Protein AF-A0A9X9R0F6-F1 (afdb_monomer)

Solvent-accessible surface area (backbone atoms only — not comparable to full-atom values): 6221 Å² total; per-residue (Å²): 138,50,67,44,55,55,49,57,60,47,29,67,77,70,75,43,53,72,58,54,48,19,53,72,49,73,44,56,47,70,59,46,51,32,34,42,72,64,79,37,84,75,51,67,70,53,51,53,33,41,58,72,71,42,98,53,55,75,69,57,40,33,47,53,54,40,50,43,28,72,75,67,77,47,80,68,68,90,50,64,82,41,70,71,48,44,50,29,51,49,54,47,52,51,51,55,51,53,53,49,53,53,50,56,62,74,77,107

Structure (mmCIF, N/CA/C/O backbone):
data_AF-A0A9X9R0F6-F1
#
_entry.id   AF-A0A9X9R0F6-F1
#
loop_
_atom_site.group_PDB
_atom_site.id
_atom_site.type_symbol
_atom_site.label_atom_id
_atom_site.label_alt_id
_atom_site.label_comp_id
_atom_site.label_asym_id
_atom_site.label_entity_id
_atom_site.label_seq_id
_atom_site.pdbx_PDB_ins_code
_atom_site.Cartn_x
_atom_site.Cartn_y
_atom_site.Cartn_z
_atom_site.occupancy
_atom_site.B_iso_or_equiv
_atom_site.auth_seq_id
_atom_site.auth_comp_id
_atom_site.auth_asym_id
_atom_site.auth_atom_id
_atom_site.pdbx_PDB_model_num
ATOM 1 N N . MET A 1 1 ? 5.761 -8.363 9.852 1.00 80.62 1 MET A N 1
ATOM 2 C CA . MET A 1 1 ? 5.957 -8.237 8.396 1.00 80.62 1 MET A CA 1
ATOM 3 C C . MET A 1 1 ? 6.036 -6.762 8.033 1.00 80.62 1 MET A C 1
ATOM 5 O O . MET A 1 1 ? 5.261 -5.986 8.577 1.00 80.62 1 MET A O 1
ATOM 9 N N . THR A 1 2 ? 6.974 -6.371 7.175 1.00 89.44 2 THR A N 1
ATOM 10 C CA . THR A 1 2 ? 7.140 -5.017 6.617 1.00 89.44 2 THR A CA 1
ATOM 11 C C . THR A 1 2 ? 6.617 -4.951 5.181 1.00 89.44 2 THR A C 1
ATOM 13 O O . THR A 1 2 ? 6.471 -5.982 4.524 1.00 89.44 2 THR A O 1
ATOM 16 N N . LEU A 1 3 ? 6.395 -3.742 4.648 1.00 91.06 3 LEU A N 1
ATOM 17 C CA . LEU A 1 3 ? 5.979 -3.579 3.248 1.00 91.06 3 LEU A CA 1
ATOM 18 C C . LEU A 1 3 ? 7.032 -4.151 2.284 1.00 91.06 3 LEU A C 1
ATOM 20 O O . LEU A 1 3 ? 6.692 -4.791 1.295 1.00 91.06 3 LEU A O 1
ATOM 24 N N . LYS A 1 4 ? 8.323 -3.992 2.604 1.00 93.06 4 LYS A N 1
ATOM 25 C CA . LYS A 1 4 ? 9.426 -4.582 1.833 1.00 93.06 4 LYS A CA 1
ATOM 26 C C . LYS A 1 4 ? 9.377 -6.109 1.800 1.00 93.06 4 LYS A C 1
ATOM 28 O O . LYS A 1 4 ? 9.693 -6.696 0.772 1.00 93.06 4 LYS A O 1
ATOM 33 N N . GLU A 1 5 ? 9.019 -6.748 2.910 1.00 91.44 5 GLU A N 1
ATOM 34 C CA . GLU A 1 5 ? 8.884 -8.207 2.983 1.00 91.44 5 GLU A CA 1
ATOM 35 C C . GLU A 1 5 ? 7.697 -8.696 2.155 1.00 91.44 5 GLU A C 1
ATOM 37 O O . GLU A 1 5 ? 7.883 -9.591 1.334 1.00 91.44 5 GLU A O 1
ATOM 42 N N . LEU A 1 6 ? 6.528 -8.054 2.285 1.00 90.00 6 LEU A N 1
ATOM 43 C CA . LEU A 1 6 ? 5.357 -8.366 1.458 1.00 90.00 6 LEU A CA 1
ATOM 44 C C . LEU A 1 6 ? 5.687 -8.240 -0.036 1.00 90.00 6 LEU A C 1
ATOM 46 O O . LEU A 1 6 ? 5.416 -9.145 -0.821 1.00 90.00 6 LEU A O 1
ATOM 50 N N . MET A 1 7 ? 6.352 -7.149 -0.422 1.00 91.81 7 MET A N 1
ATOM 51 C CA . MET A 1 7 ? 6.747 -6.935 -1.811 1.00 91.81 7 MET A CA 1
ATOM 52 C C . MET A 1 7 ? 7.729 -7.981 -2.329 1.00 91.81 7 MET A C 1
ATOM 54 O O . MET A 1 7 ? 7.604 -8.405 -3.473 1.00 91.81 7 MET A O 1
ATOM 58 N N . LYS A 1 8 ? 8.693 -8.421 -1.514 1.00 91.06 8 LYS A N 1
ATOM 59 C CA . LYS A 1 8 ? 9.633 -9.482 -1.907 1.00 91.06 8 LYS A CA 1
ATOM 60 C C . LYS A 1 8 ? 8.937 -10.816 -2.153 1.00 91.06 8 LYS A C 1
ATOM 62 O O . LYS A 1 8 ? 9.331 -11.528 -3.071 1.00 91.06 8 LYS A O 1
ATOM 67 N N . LEU A 1 9 ? 7.927 -11.152 -1.348 1.00 88.12 9 LEU A N 1
ATOM 68 C CA . LEU A 1 9 ? 7.127 -12.360 -1.559 1.00 88.12 9 LEU A CA 1
ATOM 69 C C . LEU A 1 9 ? 6.411 -12.281 -2.913 1.00 88.12 9 LEU A C 1
ATOM 71 O O . LEU A 1 9 ? 6.568 -13.173 -3.741 1.00 88.12 9 LEU A O 1
ATOM 75 N N . LYS A 1 10 ? 5.745 -11.154 -3.185 1.00 87.00 10 LYS A N 1
ATOM 76 C CA . LYS A 1 10 ? 4.985 -10.944 -4.423 1.00 87.00 10 LYS A CA 1
ATOM 77 C C . LYS A 1 10 ? 5.830 -10.796 -5.687 1.00 87.00 10 LYS A C 1
ATOM 79 O O . LYS A 1 10 ? 5.403 -11.218 -6.754 1.00 87.00 10 LYS A O 1
ATOM 84 N N . GLN A 1 11 ? 7.045 -10.255 -5.588 1.00 89.00 11 GLN A N 1
ATOM 85 C CA . GLN A 1 11 ? 7.981 -10.171 -6.720 1.00 89.00 11 GLN A CA 1
ATOM 86 C C . GLN A 1 11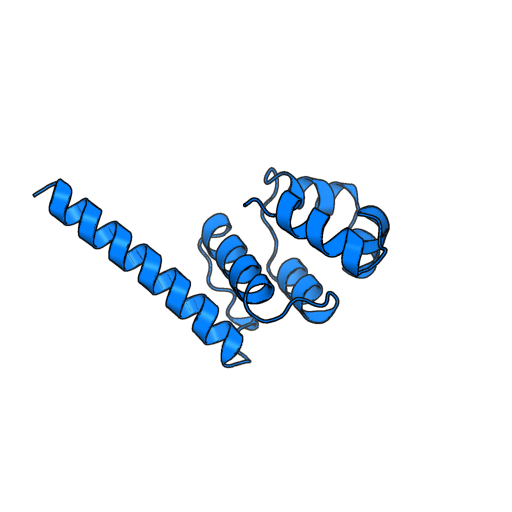 ? 8.240 -11.533 -7.365 1.00 89.00 11 GLN A C 1
ATOM 88 O O . GLN A 1 11 ? 8.360 -11.621 -8.586 1.00 89.00 11 GLN A O 1
ATOM 93 N N . LYS A 1 12 ? 8.299 -12.594 -6.550 1.00 83.69 12 LYS A N 1
ATOM 94 C CA . LYS A 1 12 ? 8.475 -13.960 -7.039 1.00 83.69 12 LYS A CA 1
ATOM 95 C C . LYS A 1 12 ? 7.261 -14.436 -7.836 1.00 83.69 12 LYS A C 1
ATOM 97 O O . LYS A 1 12 ? 7.444 -15.043 -8.885 1.00 83.69 12 LYS A O 1
ATOM 102 N N . ASP A 1 13 ? 6.059 -14.128 -7.359 1.00 86.00 13 ASP A N 1
ATOM 103 C CA . ASP A 1 13 ? 4.804 -14.541 -7.992 1.00 86.00 13 ASP A CA 1
ATOM 104 C C . ASP A 1 13 ? 4.552 -13.779 -9.300 1.00 86.00 13 ASP A C 1
ATOM 106 O O . ASP A 1 13 ? 4.103 -14.356 -10.286 1.00 86.00 13 ASP A O 1
ATOM 110 N N . TRP A 1 14 ? 4.894 -12.488 -9.336 1.00 88.00 14 TRP A N 1
ATOM 111 C CA . TRP A 1 14 ? 4.707 -11.639 -10.516 1.00 88.00 14 TRP A CA 1
ATOM 112 C C . TRP A 1 14 ? 5.844 -11.733 -11.535 1.00 88.00 14 TRP A C 1
ATOM 114 O O . TRP A 1 14 ? 5.705 -11.223 -12.643 1.00 88.00 14 TRP A O 1
ATOM 124 N N . GLY A 1 15 ? 6.979 -12.339 -11.171 1.00 91.62 15 GLY A N 1
ATOM 125 C CA . GLY A 1 15 ? 8.161 -12.400 -12.034 1.00 91.62 15 GLY 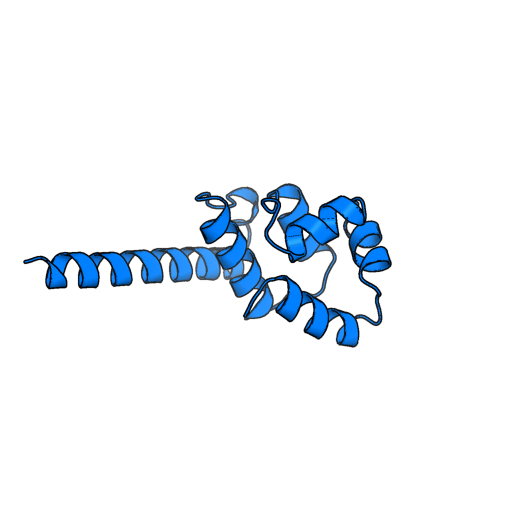A CA 1
ATOM 126 C C . GLY A 1 15 ? 8.735 -11.021 -12.378 1.00 91.62 15 GLY A C 1
ATOM 127 O O . GLY A 1 15 ? 9.351 -10.866 -13.427 1.00 91.62 15 GLY A O 1
ATOM 128 N N . MET A 1 16 ? 8.518 -10.021 -11.517 1.00 92.88 16 MET A N 1
ATOM 129 C CA . MET A 1 16 ? 8.941 -8.636 -11.736 1.00 92.88 16 MET A CA 1
ATOM 130 C C . MET A 1 16 ? 10.004 -8.214 -10.726 1.00 92.88 16 MET A C 1
ATOM 132 O O . MET A 1 16 ? 9.914 -8.484 -9.527 1.00 92.88 16 MET A O 1
ATOM 136 N N . THR A 1 17 ? 10.986 -7.458 -11.195 1.00 93.50 17 THR A N 1
ATOM 137 C CA . THR A 1 17 ? 11.932 -6.731 -10.352 1.00 93.50 17 THR A CA 1
ATOM 138 C C . THR A 1 17 ? 11.265 -5.532 -9.674 1.00 93.50 17 THR A C 1
ATOM 140 O O . THR A 1 17 ? 10.214 -5.034 -10.078 1.00 93.50 17 THR A O 1
ATOM 143 N N . GLN A 1 18 ? 11.914 -4.985 -8.643 1.00 93.19 18 GLN A N 1
ATOM 144 C CA . GLN A 1 18 ? 11.437 -3.771 -7.976 1.00 93.19 18 GLN A CA 1
ATOM 145 C C . GLN A 1 18 ? 11.341 -2.560 -8.924 1.00 93.19 18 GLN A C 1
ATOM 147 O O . GLN A 1 18 ? 10.455 -1.723 -8.756 1.00 93.19 18 GLN A O 1
ATOM 152 N N . ALA A 1 19 ? 12.247 -2.455 -9.902 1.00 94.75 19 ALA A N 1
ATOM 153 C CA . ALA A 1 19 ? 12.238 -1.379 -10.891 1.00 94.75 19 ALA A CA 1
ATOM 154 C C . ALA A 1 19 ? 11.059 -1.511 -11.862 1.00 94.75 19 ALA A C 1
ATOM 156 O O . ALA A 1 19 ? 10.384 -0.520 -12.139 1.00 94.75 19 ALA A O 1
ATOM 157 N N . GLU A 1 20 ? 10.771 -2.733 -12.309 1.00 95.69 20 GLU A N 1
ATOM 158 C CA . GLU A 1 20 ? 9.609 -3.021 -13.152 1.00 95.69 20 GLU A CA 1
ATOM 159 C C . GLU A 1 20 ? 8.308 -2.743 -12.409 1.00 95.69 20 GLU A C 1
ATOM 161 O O . GLU A 1 20 ? 7.444 -2.072 -12.959 1.00 95.69 20 GLU A O 1
ATOM 166 N N . ILE A 1 21 ? 8.196 -3.135 -11.135 1.00 94.50 21 ILE A N 1
ATOM 167 C CA . ILE A 1 21 ? 7.018 -2.812 -10.316 1.00 94.50 21 ILE A CA 1
ATOM 168 C C . ILE A 1 21 ? 6.836 -1.299 -10.193 1.00 94.50 21 ILE A C 1
ATOM 170 O O . ILE A 1 21 ? 5.732 -0.808 -10.409 1.00 94.50 21 ILE A O 1
ATOM 174 N N . ALA A 1 22 ? 7.899 -0.551 -9.872 1.00 96.06 22 ALA A N 1
ATOM 175 C CA . ALA A 1 22 ? 7.829 0.906 -9.752 1.00 96.06 22 ALA A CA 1
ATOM 176 C C . ALA A 1 22 ? 7.321 1.549 -11.053 1.00 96.06 22 ALA A C 1
ATOM 178 O O . ALA A 1 22 ? 6.387 2.352 -11.027 1.00 96.06 22 ALA A O 1
ATOM 179 N N . SER A 1 23 ? 7.879 1.133 -12.193 1.00 96.06 23 SER A N 1
ATOM 180 C CA . SER A 1 23 ? 7.432 1.574 -13.516 1.00 96.06 23 SER A CA 1
ATOM 181 C C . SER A 1 23 ? 5.974 1.188 -13.781 1.00 96.06 23 SER A C 1
ATOM 183 O O . SER A 1 23 ? 5.173 2.022 -14.208 1.00 96.06 23 SER A O 1
ATOM 185 N N . TYR A 1 24 ? 5.599 -0.046 -13.447 1.00 94.19 24 TYR A N 1
ATOM 186 C CA . TYR A 1 24 ? 4.266 -0.587 -13.666 1.00 94.19 24 TYR A CA 1
ATOM 187 C C . TYR A 1 24 ? 3.196 0.121 -12.831 1.00 94.19 24 TYR A C 1
ATOM 189 O O . TYR A 1 24 ? 2.083 0.309 -13.315 1.00 94.19 24 TYR A O 1
ATOM 197 N N . ILE A 1 25 ? 3.524 0.610 -11.632 1.00 94.88 25 ILE A N 1
ATOM 198 C CA . ILE A 1 25 ? 2.632 1.456 -10.820 1.00 94.88 25 ILE A CA 1
ATOM 199 C C . ILE A 1 25 ? 2.823 2.963 -11.073 1.00 94.88 25 ILE A C 1
ATOM 201 O O . ILE A 1 25 ? 2.227 3.782 -10.379 1.00 94.88 25 ILE A O 1
ATOM 205 N N . GLY A 1 26 ? 3.623 3.344 -12.073 1.00 95.75 26 GLY A N 1
ATOM 206 C CA . GLY A 1 26 ? 3.762 4.727 -12.531 1.00 95.75 26 GLY A CA 1
ATOM 207 C C . GLY A 1 26 ? 4.558 5.644 -11.600 1.00 95.75 26 GLY A C 1
ATOM 208 O O . GLY A 1 26 ? 4.317 6.849 -11.593 1.00 95.75 26 GLY A O 1
ATOM 209 N N . VAL A 1 27 ? 5.494 5.107 -10.814 1.00 96.38 27 VAL A N 1
ATOM 210 C CA . VAL A 1 27 ? 6.340 5.895 -9.903 1.00 96.38 27 VAL A CA 1
ATOM 211 C C . VAL A 1 27 ? 7.831 5.670 -10.167 1.00 96.38 27 VAL A C 1
ATOM 213 O O . VAL A 1 27 ? 8.252 4.660 -10.727 1.00 96.38 27 VAL A O 1
ATOM 216 N N . GLY A 1 28 ? 8.669 6.613 -9.733 1.00 97.50 28 GLY A N 1
ATOM 217 C CA . GLY A 1 28 ? 10.122 6.466 -9.834 1.00 97.50 28 GLY A CA 1
ATOM 218 C C . GLY A 1 28 ? 10.669 5.373 -8.908 1.00 97.50 28 GLY A C 1
ATOM 219 O O . GLY A 1 28 ? 10.218 5.232 -7.771 1.00 97.50 28 GLY A O 1
ATOM 220 N N . TYR A 1 29 ? 11.701 4.648 -9.353 1.00 96.56 29 TYR A N 1
ATOM 221 C CA . TYR A 1 29 ? 12.337 3.579 -8.568 1.00 96.56 29 TYR A CA 1
ATOM 222 C C . TYR A 1 29 ? 12.828 4.048 -7.191 1.00 96.56 29 TYR A C 1
ATOM 224 O O . TYR A 1 29 ? 12.554 3.393 -6.187 1.00 96.56 29 TYR A O 1
ATOM 232 N N . ALA A 1 30 ? 13.523 5.190 -7.124 1.00 97.06 30 ALA A N 1
ATOM 233 C CA . ALA A 1 30 ? 14.043 5.724 -5.863 1.00 97.06 30 ALA A CA 1
ATOM 234 C C . ALA A 1 30 ? 12.913 6.048 -4.873 1.00 97.06 30 ALA A C 1
ATOM 236 O O . ALA A 1 30 ? 13.000 5.707 -3.694 1.00 97.06 30 ALA A O 1
ATOM 237 N N . PHE A 1 31 ? 11.825 6.635 -5.375 1.00 96.88 31 PHE A N 1
ATOM 238 C CA . PHE A 1 31 ? 10.633 6.933 -4.587 1.00 96.88 31 PHE A CA 1
ATOM 239 C C . PHE A 1 31 ? 9.963 5.654 -4.073 1.00 96.88 31 PHE A C 1
ATOM 241 O O . PHE A 1 31 ? 9.708 5.527 -2.876 1.00 96.88 31 PHE A O 1
ATOM 248 N N . PHE A 1 32 ? 9.759 4.665 -4.948 1.00 96.50 32 PHE A N 1
ATOM 249 C CA . PHE A 1 32 ? 9.208 3.372 -4.548 1.00 96.50 32 PHE A CA 1
ATOM 250 C C . PHE A 1 32 ? 10.091 2.683 -3.506 1.00 96.50 32 PHE A C 1
ATOM 252 O O . PHE A 1 32 ? 9.601 2.213 -2.485 1.00 96.50 32 PHE A O 1
ATOM 259 N N . SER A 1 33 ? 11.410 2.689 -3.704 1.00 96.19 33 SER A N 1
ATOM 260 C CA . SER A 1 33 ? 12.353 2.111 -2.748 1.00 96.19 33 SER A CA 1
ATOM 261 C C . SER A 1 33 ? 12.293 2.790 -1.378 1.00 96.19 33 SER A C 1
ATOM 263 O O . SER A 1 33 ? 12.405 2.104 -0.363 1.00 96.19 33 SER A O 1
ATOM 265 N N . ALA A 1 34 ? 12.111 4.112 -1.328 1.00 96.44 34 ALA A N 1
ATOM 266 C CA . ALA A 1 34 ? 11.958 4.850 -0.076 1.00 96.44 34 ALA A CA 1
ATOM 267 C C . ALA A 1 34 ? 10.662 4.470 0.662 1.00 96.44 34 ALA A C 1
ATOM 269 O O . ALA A 1 34 ? 10.678 4.285 1.881 1.00 96.44 34 ALA A O 1
ATOM 270 N N . ILE A 1 35 ? 9.563 4.260 -0.075 1.00 95.69 35 ILE A N 1
ATOM 271 C CA . ILE A 1 35 ? 8.314 3.718 0.481 1.00 95.69 35 ILE A CA 1
ATOM 272 C C . ILE A 1 35 ? 8.551 2.325 1.075 1.00 95.69 35 ILE A C 1
ATOM 274 O O . ILE A 1 35 ? 8.201 2.085 2.229 1.00 95.69 35 ILE A O 1
ATOM 278 N N . LEU A 1 36 ? 9.189 1.410 0.333 1.00 94.38 36 LEU A N 1
ATOM 279 C CA . LEU A 1 36 ? 9.430 0.044 0.819 1.00 94.38 36 LEU A CA 1
ATOM 280 C C . LEU A 1 36 ? 10.303 0.018 2.077 1.00 94.38 36 LEU A C 1
ATOM 282 O O . LEU A 1 36 ? 10.058 -0.775 2.983 1.00 94.38 36 LEU A O 1
ATOM 286 N N . CYS A 1 37 ? 11.306 0.891 2.151 1.00 93.31 37 CYS A N 1
ATOM 287 C CA . CYS A 1 37 ? 12.155 1.038 3.332 1.00 93.31 37 CYS A CA 1
ATOM 288 C C . CYS A 1 37 ? 11.474 1.791 4.491 1.00 93.31 37 CYS A C 1
ATOM 290 O O . CYS A 1 37 ? 12.079 1.919 5.551 1.00 93.31 37 CYS A O 1
ATOM 292 N N . GLY A 1 38 ? 10.249 2.295 4.310 1.00 90.81 38 GLY A N 1
ATOM 293 C CA . GLY A 1 38 ? 9.508 3.040 5.328 1.00 90.81 38 GLY A CA 1
ATOM 294 C C . GLY A 1 38 ? 10.037 4.451 5.599 1.00 90.81 38 GLY A C 1
ATOM 295 O O . GLY A 1 38 ? 9.563 5.101 6.527 1.00 90.81 38 GLY A O 1
ATOM 296 N N . THR A 1 39 ? 10.989 4.950 4.802 1.00 93.81 39 THR A N 1
ATOM 297 C CA . THR A 1 39 ? 11.556 6.303 4.952 1.00 93.81 39 THR A CA 1
ATOM 298 C C . THR A 1 39 ? 10.672 7.379 4.329 1.00 93.81 39 THR A C 1
ATOM 300 O O . THR A 1 39 ? 10.860 8.566 4.576 1.00 93.81 39 THR A O 1
ATOM 303 N N . THR A 1 40 ? 9.699 6.985 3.509 1.00 95.00 40 THR A N 1
ATOM 304 C CA . THR A 1 40 ? 8.699 7.866 2.900 1.00 95.00 40 THR A CA 1
ATOM 305 C C . THR A 1 40 ? 7.306 7.285 3.108 1.00 95.00 40 THR A C 1
ATOM 307 O O . THR A 1 40 ? 7.118 6.067 3.081 1.00 95.00 40 THR A O 1
ATOM 310 N N . LYS A 1 41 ? 6.320 8.161 3.337 1.00 94.25 41 LYS A N 1
ATOM 311 C CA . LYS A 1 41 ? 4.918 7.753 3.473 1.00 94.25 41 LYS A CA 1
ATOM 312 C C . LYS A 1 41 ? 4.346 7.297 2.136 1.00 94.25 41 LYS A C 1
ATOM 314 O O . LYS A 1 41 ? 4.588 7.957 1.131 1.00 94.25 41 LYS A O 1
ATOM 319 N N . LEU A 1 42 ? 3.569 6.214 2.137 1.00 94.75 42 LEU A N 1
ATOM 320 C CA . LEU A 1 42 ? 2.835 5.746 0.961 1.00 94.75 42 LEU A CA 1
ATOM 321 C C . LEU A 1 42 ? 1.706 6.740 0.623 1.00 94.75 42 LEU A C 1
ATOM 323 O O . LEU A 1 42 ? 0.807 6.920 1.447 1.00 94.75 42 LEU A O 1
ATOM 327 N N . PRO A 1 43 ? 1.712 7.393 -0.554 1.00 94.31 43 PRO A N 1
ATOM 328 C CA . P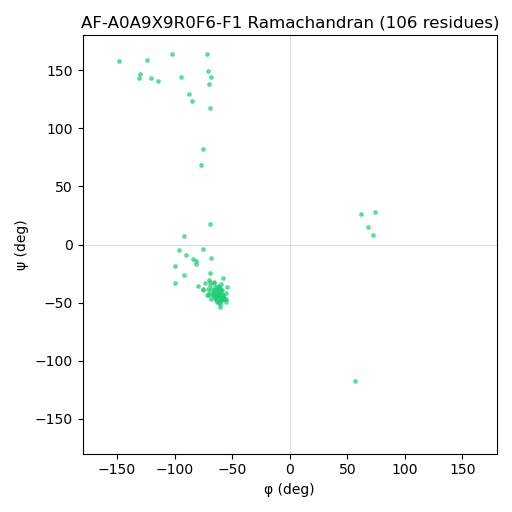RO A 1 43 ? 0.594 8.232 -0.976 1.00 94.31 43 PRO A CA 1
ATOM 329 C C . PRO A 1 43 ? -0.633 7.396 -1.341 1.00 94.31 43 PRO A C 1
ATOM 331 O O . PRO A 1 43 ? -0.503 6.295 -1.876 1.00 94.31 43 PRO A O 1
ATOM 334 N N . GLU A 1 44 ? -1.827 7.955 -1.139 1.00 93.12 44 GLU A N 1
ATOM 335 C CA . GLU A 1 44 ? -3.091 7.272 -1.450 1.00 93.12 44 GLU A CA 1
ATOM 336 C C . GLU A 1 44 ? -3.210 6.921 -2.942 1.00 93.12 44 GLU A C 1
ATOM 338 O O . GLU A 1 44 ? -3.605 5.813 -3.286 1.00 93.12 44 GLU A O 1
ATOM 343 N N . GLU A 1 45 ? -2.780 7.803 -3.847 1.00 93.12 45 GLU A N 1
ATOM 344 C CA . GLU A 1 45 ? -2.791 7.514 -5.291 1.00 93.12 45 GLU A CA 1
ATOM 345 C C . GLU A 1 45 ? -1.833 6.378 -5.679 1.00 93.12 45 GLU A C 1
ATOM 347 O O . GLU A 1 45 ? -2.130 5.569 -6.564 1.00 93.12 45 GLU A O 1
ATOM 352 N N . THR A 1 46 ? -0.705 6.250 -4.975 1.00 94.88 46 THR A N 1
ATOM 353 C CA . THR A 1 46 ? 0.200 5.111 -5.157 1.00 94.88 46 THR A CA 1
ATOM 354 C C . THR A 1 46 ? -0.429 3.832 -4.613 1.00 94.88 46 THR A C 1
ATOM 356 O O . THR A 1 46 ? -0.400 2.824 -5.311 1.00 94.88 46 THR A O 1
ATOM 359 N N . LEU A 1 47 ? -1.066 3.872 -3.435 1.00 94.06 47 LEU A N 1
ATOM 360 C CA . LEU A 1 47 ? -1.831 2.744 -2.886 1.00 94.06 47 LEU A CA 1
ATOM 361 C C . LEU A 1 47 ? -2.905 2.265 -3.874 1.00 94.06 47 LEU A C 1
ATOM 363 O O . LEU A 1 47 ? -2.956 1.082 -4.194 1.00 94.06 47 LEU A O 1
ATOM 367 N N . LYS A 1 48 ? -3.717 3.181 -4.413 1.00 92.12 48 LYS A N 1
ATOM 368 C CA . LYS A 1 48 ? -4.754 2.865 -5.410 1.00 92.12 48 LYS A CA 1
ATOM 369 C C . LYS A 1 48 ? -4.165 2.210 -6.645 1.00 92.12 48 LYS A C 1
ATOM 371 O O . LYS A 1 48 ? -4.713 1.239 -7.155 1.00 92.12 48 LYS A O 1
ATOM 376 N N . THR A 1 49 ? -3.045 2.735 -7.132 1.00 93.88 49 THR A N 1
ATOM 377 C CA . THR A 1 49 ? -2.396 2.180 -8.319 1.00 93.88 49 THR A CA 1
ATOM 378 C C . THR A 1 49 ? -1.813 0.797 -8.040 1.00 93.88 49 THR A C 1
ATOM 380 O O . THR A 1 49 ? -1.932 -0.080 -8.891 1.00 93.88 49 THR A O 1
ATOM 383 N N . MET A 1 50 ? -1.250 0.578 -6.849 1.00 93.06 50 MET A N 1
ATOM 384 C CA . MET A 1 50 ? -0.795 -0.738 -6.404 1.00 93.06 50 MET A CA 1
ATOM 385 C C . MET A 1 50 ? -1.957 -1.731 -6.359 1.00 93.06 50 MET A C 1
ATOM 387 O O . MET A 1 50 ? -1.870 -2.748 -7.027 1.00 93.06 50 MET A O 1
ATOM 391 N N . LEU A 1 51 ? -3.057 -1.414 -5.671 1.00 91.00 51 LEU A N 1
ATOM 392 C CA . LEU A 1 51 ? -4.235 -2.291 -5.586 1.00 91.00 51 LEU A CA 1
ATOM 393 C C . LEU A 1 51 ? -4.876 -2.567 -6.953 1.00 91.00 51 LEU A C 1
ATOM 395 O O . LEU A 1 51 ? -5.342 -3.664 -7.215 1.00 91.00 51 LEU A O 1
ATOM 399 N N . LYS A 1 52 ? -4.887 -1.575 -7.849 1.00 90.00 52 LYS A N 1
ATOM 400 C CA . LYS A 1 52 ? -5.493 -1.714 -9.177 1.00 90.00 52 LYS A CA 1
ATOM 401 C C . LYS A 1 52 ? -4.646 -2.531 -10.151 1.00 90.00 52 LYS A C 1
ATOM 403 O O . LYS A 1 52 ? -5.198 -3.184 -11.032 1.00 90.00 52 LYS A O 1
ATOM 408 N N . ARG A 1 53 ? -3.322 -2.363 -10.114 1.00 91.69 53 ARG A N 1
ATOM 409 C CA . ARG A 1 53 ? -2.423 -2.926 -11.135 1.00 91.69 53 ARG A CA 1
ATOM 410 C C . ARG A 1 53 ? -1.749 -4.205 -10.677 1.00 91.69 53 ARG A C 1
ATOM 412 O O . ARG A 1 53 ? -1.463 -5.051 -11.516 1.00 91.69 53 ARG A O 1
ATOM 419 N N . LEU A 1 54 ? -1.461 -4.320 -9.387 1.00 90.12 54 LEU A N 1
ATOM 420 C CA . LEU A 1 54 ? -0.821 -5.489 -8.809 1.00 90.12 54 LEU A CA 1
ATOM 421 C C . LEU A 1 54 ? -1.895 -6.425 -8.268 1.00 90.12 54 LEU A C 1
ATOM 423 O O . LEU A 1 54 ? -2.909 -5.971 -7.748 1.00 90.12 54 LEU A O 1
ATOM 427 N N . ASP A 1 55 ? -1.649 -7.724 -8.385 1.00 87.25 55 ASP A N 1
ATOM 428 C CA . ASP A 1 55 ? -2.578 -8.766 -7.949 1.00 87.25 55 ASP A CA 1
ATOM 429 C C . ASP A 1 55 ? -2.528 -8.934 -6.419 1.00 87.25 55 ASP A C 1
ATOM 431 O O . ASP A 1 55 ? -1.977 -9.894 -5.868 1.00 87.25 55 ASP A O 1
ATOM 435 N N . PHE A 1 56 ? -3.016 -7.909 -5.722 1.00 86.44 56 PHE A N 1
ATOM 436 C CA . PHE A 1 56 ? -3.339 -7.965 -4.306 1.00 86.44 56 PHE A CA 1
ATOM 437 C C . PHE A 1 56 ? -4.768 -8.471 -4.157 1.00 86.44 56 PHE A C 1
ATOM 439 O O . PHE A 1 56 ? -5.682 -7.944 -4.779 1.00 86.44 56 PHE A O 1
ATOM 446 N N . SER A 1 57 ? -4.954 -9.481 -3.315 1.00 82.56 57 SER A N 1
ATOM 447 C CA . SER A 1 57 ? -6.272 -10.021 -3.000 1.00 82.56 57 SER A CA 1
ATOM 448 C C . SER A 1 57 ? -6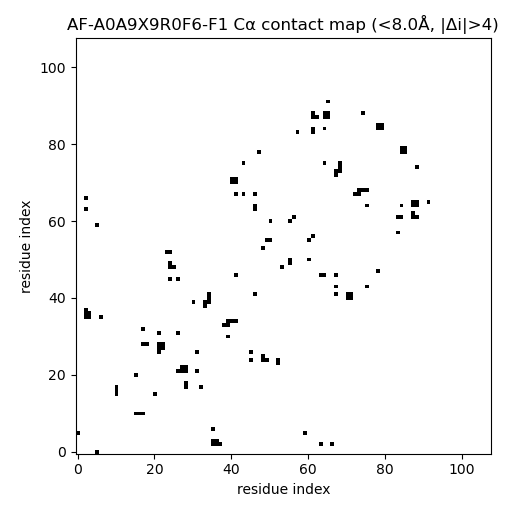.305 -10.549 -1.569 1.00 82.56 57 SER A C 1
ATOM 450 O O . SER A 1 57 ? -5.267 -10.842 -0.959 1.00 82.56 57 SER A O 1
ATOM 452 N N . GLY A 1 58 ? -7.511 -10.642 -1.005 1.00 84.69 58 GLY A N 1
ATOM 453 C CA . GLY A 1 58 ? -7.747 -11.246 0.302 1.00 84.69 58 GLY A CA 1
ATOM 454 C C . GLY A 1 58 ? -6.928 -10.594 1.421 1.00 84.69 58 GLY A C 1
ATOM 455 O O . GLY A 1 58 ? -7.119 -9.426 1.755 1.00 84.69 58 GLY A O 1
ATOM 456 N N . CYS A 1 59 ? -6.037 -11.363 2.052 1.00 83.12 59 CYS A N 1
ATOM 457 C CA . CYS A 1 59 ? -5.243 -10.889 3.189 1.00 83.12 59 CYS A CA 1
ATOM 458 C C . CYS A 1 59 ? -4.199 -9.832 2.804 1.00 83.12 59 CYS A C 1
ATOM 460 O O . CYS A 1 59 ? -3.912 -8.952 3.616 1.00 83.12 59 CYS A O 1
ATOM 462 N N . ASP A 1 60 ? -3.635 -9.893 1.595 1.00 85.75 60 ASP A N 1
ATOM 463 C CA . ASP A 1 60 ? -2.549 -8.987 1.204 1.00 85.75 60 ASP A CA 1
ATOM 464 C C . ASP A 1 60 ? -3.068 -7.579 0.900 1.00 85.75 60 ASP A C 1
ATOM 466 O O . ASP A 1 60 ? -2.444 -6.588 1.284 1.00 85.75 60 ASP A O 1
ATOM 470 N N . GLU A 1 61 ? -4.244 -7.490 0.274 1.00 87.00 61 GLU A N 1
ATOM 471 C CA . GLU A 1 61 ? -4.967 -6.231 0.070 1.00 87.00 61 GLU A CA 1
ATOM 472 C C . GLU A 1 61 ? -5.319 -5.577 1.412 1.00 87.00 61 GLU A C 1
ATOM 474 O O . GLU A 1 61 ? -4.946 -4.425 1.661 1.00 87.00 61 GLU A O 1
ATOM 479 N N . ARG A 1 62 ? -5.931 -6.342 2.330 1.00 85.69 62 ARG A N 1
ATOM 480 C CA . ARG A 1 62 ? -6.254 -5.860 3.683 1.00 85.69 62 ARG A CA 1
ATOM 481 C C . ARG A 1 62 ? -5.017 -5.381 4.434 1.00 85.69 62 ARG A C 1
ATOM 483 O O . ARG A 1 62 ? -5.043 -4.326 5.070 1.00 85.69 62 ARG A O 1
ATOM 490 N N . TRP A 1 63 ? -3.918 -6.130 4.342 1.00 88.25 63 TRP A N 1
ATOM 491 C CA . TRP A 1 63 ? -2.658 -5.768 4.981 1.00 88.25 63 TRP A CA 1
ATOM 492 C C . TRP A 1 63 ? -2.101 -4.452 4.429 1.00 88.25 63 TRP A C 1
ATOM 494 O O . TRP A 1 63 ? -1.671 -3.593 5.202 1.00 88.25 63 TRP A O 1
ATOM 504 N N . LEU A 1 64 ? -2.134 -4.262 3.106 1.00 90.19 64 LEU A N 1
ATOM 505 C CA . LEU A 1 64 ? -1.619 -3.056 2.458 1.00 90.19 64 LEU A CA 1
ATOM 506 C C . LEU A 1 64 ? -2.434 -1.807 2.834 1.00 90.19 64 LEU A C 1
ATOM 508 O O . LEU A 1 64 ? -1.855 -0.758 3.131 1.00 90.1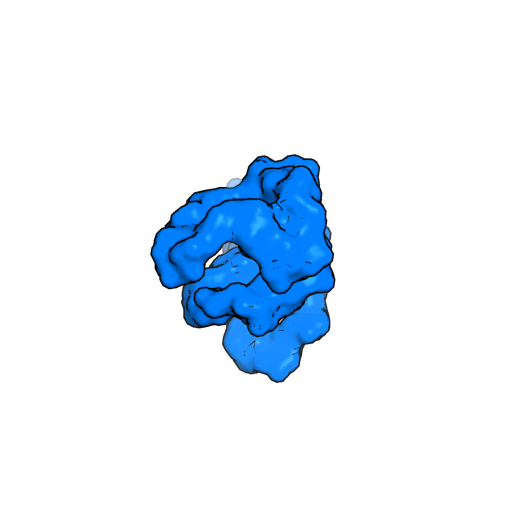9 64 LEU A O 1
ATOM 512 N N . ILE A 1 65 ? -3.762 -1.929 2.898 1.00 89.38 65 ILE A N 1
ATOM 513 C CA . ILE A 1 65 ? -4.658 -0.857 3.359 1.00 89.38 65 ILE A CA 1
ATOM 514 C C . ILE A 1 65 ? -4.393 -0.531 4.833 1.00 89.38 65 ILE A C 1
ATOM 516 O O . ILE A 1 65 ? -4.218 0.635 5.196 1.00 89.38 65 ILE A O 1
ATOM 520 N N . ALA A 1 66 ? -4.277 -1.551 5.686 1.00 87.00 66 ALA A N 1
ATOM 521 C CA . ALA A 1 66 ? -3.957 -1.376 7.099 1.00 87.00 66 ALA A CA 1
ATOM 522 C C . ALA A 1 66 ? -2.596 -0.689 7.313 1.00 87.00 66 ALA A C 1
ATOM 524 O O . ALA A 1 66 ? -2.468 0.179 8.182 1.00 87.00 66 ALA A O 1
ATOM 525 N N . TYR A 1 67 ? -1.587 -1.045 6.513 1.00 89.81 67 TYR A N 1
ATOM 526 C CA . TYR A 1 67 ? -0.277 -0.396 6.518 1.00 89.81 67 TYR A CA 1
ATOM 527 C C . TYR A 1 67 ? -0.387 1.099 6.188 1.00 89.81 67 TYR A C 1
ATOM 529 O O . TYR A 1 67 ? 0.161 1.930 6.918 1.00 89.81 67 TYR A O 1
ATOM 537 N N . PHE A 1 68 ? -1.138 1.453 5.139 1.00 91.81 68 PHE A N 1
ATOM 538 C CA . PHE A 1 68 ? -1.370 2.850 4.769 1.00 91.81 68 PHE A CA 1
ATOM 539 C C . PHE A 1 68 ? -2.021 3.643 5.907 1.00 91.81 68 PHE A C 1
ATOM 541 O O . PHE A 1 68 ? -1.542 4.728 6.243 1.00 91.81 68 PHE A O 1
ATOM 548 N N . ILE A 1 69 ? -3.077 3.105 6.527 1.00 88.81 69 ILE A N 1
ATOM 549 C CA . ILE A 1 69 ? -3.792 3.775 7.625 1.00 88.81 69 ILE A CA 1
ATOM 550 C C . ILE A 1 69 ? -2.843 4.029 8.798 1.00 88.81 69 ILE A C 1
ATOM 552 O O . ILE A 1 69 ? -2.751 5.158 9.277 1.00 88.81 69 ILE A O 1
ATOM 556 N N . ARG A 1 70 ? -2.069 3.016 9.210 1.00 86.06 70 ARG A N 1
ATOM 557 C CA . ARG A 1 70 ? -1.115 3.132 10.326 1.00 86.06 70 ARG A CA 1
ATOM 558 C C . ARG A 1 70 ? -0.045 4.194 10.081 1.00 86.06 70 ARG A C 1
ATOM 560 O O . ARG A 1 70 ? 0.306 4.936 10.990 1.00 86.06 70 ARG A O 1
ATOM 567 N N . GLN A 1 71 ? 0.481 4.283 8.861 1.00 88.00 71 GLN A N 1
ATOM 568 C CA . GLN A 1 71 ? 1.554 5.227 8.538 1.00 88.00 71 GLN A CA 1
ATOM 569 C C . GLN A 1 71 ? 1.045 6.663 8.311 1.00 88.00 71 GLN A C 1
ATOM 571 O O . GLN A 1 71 ? 1.731 7.650 8.614 1.00 88.00 71 GLN A O 1
ATOM 576 N N . SER A 1 72 ? -0.139 6.794 7.711 1.00 86.75 72 SER A N 1
ATOM 577 C CA . SER A 1 72 ? -0.702 8.083 7.306 1.00 86.75 72 SER A CA 1
ATOM 578 C C . SER A 1 72 ? -1.597 8.717 8.372 1.00 86.75 72 SER A C 1
ATOM 580 O O . SER A 1 72 ? -1.714 9.943 8.382 1.00 86.75 72 SER A O 1
ATOM 582 N N . GLY A 1 73 ? -2.204 7.913 9.251 1.00 84.38 73 GLY A N 1
ATOM 583 C CA . GLY A 1 73 ? -3.279 8.327 10.1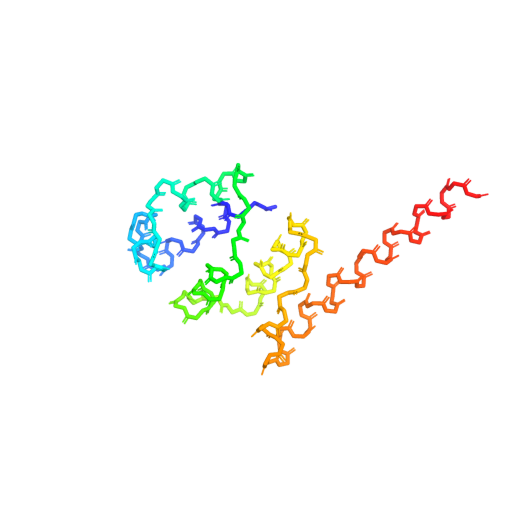54 1.00 84.38 73 GLY A CA 1
ATOM 584 C C . GLY A 1 73 ? -4.587 8.657 9.426 1.00 84.38 73 GLY A C 1
ATOM 585 O O . GLY A 1 73 ? -5.446 9.327 9.992 1.00 84.38 73 GLY A O 1
ATOM 586 N N . LYS A 1 74 ? -4.723 8.259 8.154 1.00 85.06 74 LYS A N 1
ATOM 587 C CA . LYS A 1 74 ? -5.851 8.610 7.285 1.00 85.06 74 LYS A CA 1
ATOM 588 C C . LYS A 1 74 ? -6.572 7.363 6.799 1.00 85.06 74 LYS A C 1
ATOM 590 O O . LYS A 1 74 ? -5.944 6.359 6.473 1.00 85.06 74 LYS A O 1
ATOM 595 N N . ILE A 1 75 ? -7.891 7.471 6.687 1.00 84.81 75 ILE A N 1
ATOM 596 C CA . ILE A 1 75 ? -8.723 6.472 6.018 1.00 84.81 75 ILE A CA 1
ATOM 597 C C . ILE A 1 75 ? -8.710 6.792 4.515 1.00 84.81 75 ILE A C 1
ATOM 599 O O . ILE A 1 75 ? -9.068 7.917 4.155 1.00 84.81 75 ILE A O 1
ATOM 603 N N . PRO A 1 76 ? -8.308 5.855 3.635 1.00 84.06 76 PRO A N 1
ATOM 604 C CA . PRO A 1 76 ? -8.314 6.077 2.192 1.00 84.06 76 PRO A CA 1
ATOM 605 C C . PRO A 1 76 ? -9.753 6.002 1.667 1.00 84.06 76 PRO A C 1
ATOM 607 O O . PRO A 1 76 ? -10.203 4.965 1.182 1.00 84.06 76 PRO A O 1
ATOM 610 N N . LEU A 1 77 ? -10.506 7.101 1.795 1.00 79.81 77 LEU A N 1
ATOM 611 C CA . LEU A 1 77 ? -11.937 7.150 1.464 1.00 79.81 77 LEU A CA 1
ATOM 612 C C . LEU A 1 77 ? -12.217 6.756 0.011 1.00 79.81 77 LEU A C 1
ATOM 614 O O . LEU A 1 77 ? -13.276 6.210 -0.287 1.00 79.81 77 LEU A O 1
ATOM 618 N N . SER A 1 78 ? -11.261 6.989 -0.891 1.00 80.81 78 SER A N 1
ATOM 619 C CA . SER A 1 78 ? -11.403 6.609 -2.296 1.00 80.81 78 SER A CA 1
ATOM 620 C C . SER A 1 78 ? -11.406 5.094 -2.541 1.00 80.81 78 SER A C 1
ATOM 622 O O . SER A 1 78 ? -11.754 4.668 -3.641 1.00 80.81 78 SER A O 1
ATOM 624 N N . LEU A 1 79 ? -11.056 4.290 -1.530 1.00 79.06 79 LEU A N 1
ATOM 625 C CA . LEU A 1 79 ? -11.102 2.827 -1.560 1.00 79.06 79 LEU A CA 1
ATOM 626 C C . LEU A 1 79 ? -12.381 2.244 -0.941 1.00 79.06 79 LEU A C 1
ATOM 628 O O . LEU A 1 79 ? -12.597 1.043 -1.055 1.00 79.06 79 LEU A O 1
ATOM 632 N N . LEU A 1 80 ? -13.272 3.062 -0.364 1.00 72.50 80 LEU A N 1
ATOM 633 C CA . LEU A 1 80 ? -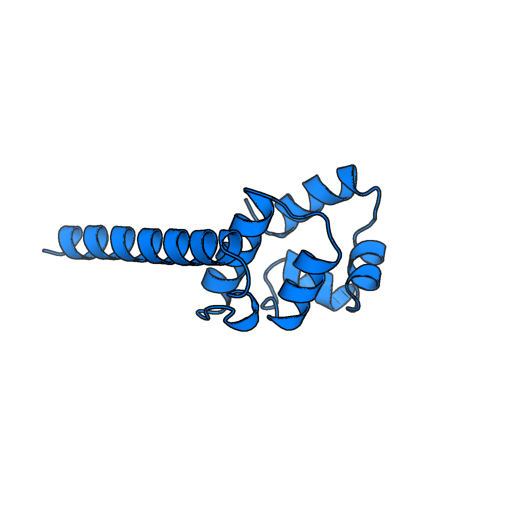14.561 2.627 0.217 1.00 72.50 80 LEU A CA 1
ATOM 634 C C . LEU A 1 80 ? -15.597 2.162 -0.827 1.00 72.50 80 LEU A C 1
ATOM 636 O O . LEU A 1 80 ? -16.795 2.125 -0.563 1.00 72.50 80 LEU A O 1
ATOM 640 N N . THR A 1 81 ? -15.154 1.847 -2.038 1.00 69.12 81 THR A N 1
ATOM 641 C CA . THR A 1 81 ? -16.001 1.482 -3.172 1.00 69.12 81 THR A CA 1
ATOM 642 C C . THR A 1 81 ? -16.274 -0.022 -3.264 1.00 69.12 81 THR A C 1
ATOM 644 O O . THR A 1 81 ? -17.135 -0.416 -4.048 1.00 69.12 81 THR A O 1
ATOM 647 N N . SER A 1 82 ? -15.599 -0.861 -2.465 1.00 66.56 82 SER A N 1
ATOM 648 C CA . SER A 1 82 ? -15.851 -2.307 -2.371 1.00 66.56 82 SER A CA 1
ATOM 649 C C . SER A 1 82 ? -15.998 -2.772 -0.918 1.00 66.56 82 SER A C 1
ATOM 651 O O . SER A 1 82 ? -15.359 -2.237 -0.011 1.00 66.56 82 SER A O 1
ATOM 653 N N . ALA A 1 83 ? -16.845 -3.783 -0.692 1.00 60.97 83 ALA A N 1
ATOM 654 C CA . ALA A 1 83 ? -17.105 -4.342 0.638 1.00 60.97 83 ALA A CA 1
ATOM 655 C C . ALA A 1 83 ? -15.829 -4.881 1.315 1.00 60.97 83 ALA A C 1
ATOM 657 O O . ALA A 1 83 ? -15.618 -4.636 2.499 1.00 60.97 83 ALA A O 1
ATOM 658 N N . GLU A 1 84 ? -14.936 -5.519 0.553 1.00 64.94 84 GLU A N 1
ATOM 659 C CA . GLU A 1 84 ? -13.654 -6.048 1.049 1.00 64.94 84 GLU A CA 1
ATOM 660 C C . GLU A 1 84 ? -12.732 -4.940 1.595 1.00 64.94 84 GLU A C 1
ATOM 662 O O . GLU A 1 84 ? -12.062 -5.122 2.615 1.00 64.94 84 GLU A O 1
ATOM 667 N N . ASN A 1 85 ? -12.756 -3.751 0.985 1.00 67.06 85 ASN A N 1
ATOM 668 C CA . ASN A 1 85 ? -11.989 -2.598 1.462 1.00 67.06 85 ASN A CA 1
ATOM 669 C C . ASN A 1 85 ? -12.588 -1.989 2.732 1.00 67.06 85 ASN A C 1
ATOM 671 O O . ASN A 1 85 ? -11.850 -1.507 3.594 1.00 67.06 85 ASN A O 1
ATOM 675 N N . VAL A 1 86 ? -13.916 -2.033 2.873 1.00 69.88 86 VAL A N 1
ATOM 676 C CA . VAL A 1 86 ? -14.611 -1.599 4.093 1.00 69.88 86 VAL A CA 1
ATOM 677 C C . VAL A 1 86 ? -14.267 -2.523 5.261 1.00 69.88 86 VAL A C 1
ATOM 679 O O . VAL A 1 86 ? -13.939 -2.020 6.333 1.00 69.88 86 VAL A O 1
ATOM 682 N N . GLU A 1 87 ? -14.254 -3.844 5.057 1.00 68.38 87 GLU A N 1
ATOM 683 C CA . GLU A 1 87 ? -13.837 -4.809 6.088 1.00 68.38 87 GLU A CA 1
ATOM 684 C C . GLU A 1 87 ? -12.406 -4.541 6.570 1.00 68.38 87 GLU A C 1
ATOM 686 O O . GLU A 1 87 ? -12.174 -4.430 7.772 1.00 68.38 87 GLU A O 1
ATOM 691 N N . ALA A 1 88 ? -11.459 -4.318 5.650 1.00 66.94 88 ALA A N 1
ATOM 692 C CA . ALA A 1 88 ? -10.073 -3.977 5.990 1.00 66.94 88 ALA A CA 1
ATOM 693 C C . ALA A 1 88 ? -9.962 -2.743 6.905 1.00 66.94 88 ALA A C 1
ATOM 695 O O . ALA A 1 88 ? -9.141 -2.689 7.827 1.00 66.94 88 ALA A O 1
ATOM 696 N N . ILE A 1 89 ? -10.775 -1.724 6.616 1.00 69.25 89 ILE A N 1
ATOM 697 C CA . ILE A 1 89 ? -10.801 -0.454 7.344 1.00 69.25 89 ILE A CA 1
ATOM 698 C C . ILE A 1 89 ? -11.433 -0.645 8.726 1.00 69.25 89 ILE A C 1
ATOM 700 O O . ILE A 1 89 ? -10.896 -0.140 9.715 1.00 69.25 89 ILE A O 1
ATOM 704 N N . VAL A 1 90 ? -12.536 -1.393 8.805 1.00 69.94 90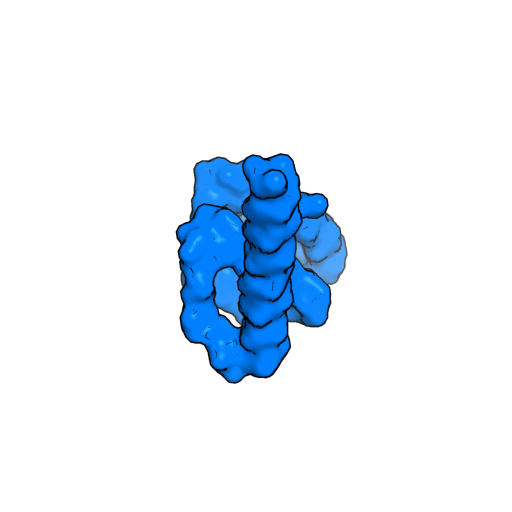 VAL A N 1
ATOM 705 C CA . VAL A 1 90 ? -13.234 -1.698 10.061 1.00 69.94 90 VAL A CA 1
ATOM 706 C C . VAL A 1 90 ? -12.365 -2.562 10.975 1.00 69.94 90 VAL A C 1
ATOM 708 O O . VAL A 1 90 ? -12.235 -2.226 12.149 1.00 69.94 90 VAL A O 1
ATOM 711 N N . ASP A 1 91 ? -11.700 -3.595 10.454 1.00 70.69 91 ASP A N 1
ATOM 712 C CA . ASP A 1 91 ? -10.803 -4.464 11.230 1.00 70.69 91 ASP A CA 1
ATOM 713 C C . ASP A 1 91 ? -9.626 -3.679 11.828 1.00 70.69 91 ASP A C 1
ATOM 715 O O . ASP A 1 91 ? -9.256 -3.867 12.991 1.00 70.69 91 ASP A O 1
ATOM 719 N N . ASN A 1 92 ? -9.044 -2.751 11.058 1.00 70.31 92 ASN A N 1
ATOM 720 C CA . ASN A 1 92 ? -7.974 -1.886 11.555 1.00 70.31 92 ASN A CA 1
ATOM 721 C C . ASN A 1 92 ? -8.474 -0.952 12.666 1.00 70.31 92 ASN A C 1
ATOM 723 O O . ASN A 1 92 ? -7.835 -0.840 13.714 1.00 70.31 92 ASN A O 1
ATOM 727 N N . ALA A 1 93 ? -9.629 -0.313 12.456 1.00 67.38 93 ALA A N 1
ATOM 728 C CA . ALA A 1 93 ? -10.243 0.556 13.451 1.00 67.38 93 ALA A CA 1
ATOM 729 C C . ALA A 1 93 ? -10.590 -0.212 14.739 1.00 67.38 93 ALA A C 1
ATOM 731 O O . ALA A 1 93 ? -10.287 0.264 15.832 1.00 67.38 93 ALA A O 1
ATOM 732 N N . ALA A 1 94 ? -11.149 -1.419 14.616 1.00 65.62 94 ALA A N 1
ATOM 733 C CA . ALA A 1 94 ? -11.472 -2.293 15.740 1.00 65.62 94 ALA A CA 1
ATOM 734 C C . ALA A 1 94 ? -10.219 -2.690 16.534 1.00 65.62 94 ALA A C 1
ATOM 736 O O . ALA A 1 94 ? -10.222 -2.601 17.762 1.00 65.62 94 ALA A O 1
ATOM 737 N N . GLY A 1 95 ? -9.126 -3.050 15.851 1.00 72.25 95 GLY A N 1
ATOM 738 C CA . GLY A 1 95 ? -7.846 -3.348 16.497 1.00 72.25 95 GLY A CA 1
ATOM 739 C C . GLY A 1 95 ? -7.310 -2.179 17.330 1.00 72.25 95 GLY A C 1
ATOM 740 O O . GLY A 1 95 ? -6.949 -2.372 18.490 1.00 72.25 95 GLY A O 1
ATOM 741 N N . ASN A 1 96 ? -7.331 -0.959 16.781 1.00 68.75 96 ASN A N 1
ATOM 742 C CA . ASN A 1 96 ? -6.857 0.234 17.492 1.00 68.75 96 ASN A CA 1
ATOM 743 C C . ASN A 1 96 ? -7.730 0.563 18.722 1.00 68.75 96 ASN A C 1
ATOM 745 O O . ASN A 1 96 ? -7.207 0.974 19.755 1.00 68.75 96 ASN A O 1
ATOM 749 N N . ILE A 1 97 ? -9.053 0.361 18.640 1.00 66.06 97 ILE A N 1
ATOM 750 C CA . ILE A 1 97 ? -9.978 0.566 19.772 1.00 66.06 97 ILE A CA 1
ATOM 751 C C . ILE A 1 97 ? -9.711 -0.447 20.892 1.00 66.06 97 ILE A C 1
ATOM 753 O O . ILE A 1 97 ? -9.690 -0.075 22.064 1.00 66.06 97 ILE A O 1
ATOM 757 N N . ILE A 1 98 ? -9.486 -1.719 20.547 1.00 68.06 98 ILE A N 1
ATOM 758 C CA . ILE A 1 98 ? -9.172 -2.770 21.524 1.00 68.06 98 ILE A CA 1
ATOM 759 C C . ILE A 1 98 ? -7.853 -2.460 22.246 1.00 68.06 98 ILE A C 1
ATOM 761 O O . ILE A 1 98 ? -7.779 -2.585 23.468 1.00 68.06 98 ILE A O 1
ATOM 765 N N . GLU A 1 99 ? -6.823 -2.028 21.515 1.00 72.00 99 GLU A N 1
ATOM 766 C CA . GLU A 1 99 ? -5.529 -1.660 22.098 1.00 72.00 99 GLU A CA 1
ATOM 767 C C . GLU A 1 99 ? -5.656 -0.473 23.068 1.00 72.00 99 GLU A C 1
ATOM 769 O O . GLU A 1 99 ? -5.155 -0.544 24.191 1.00 72.00 99 GLU A O 1
ATOM 774 N N . LEU A 1 100 ? -6.407 0.570 22.692 1.00 67.56 100 LEU A N 1
ATOM 775 C CA . LEU A 1 100 ? -6.704 1.708 23.570 1.00 67.56 100 LEU A CA 1
ATOM 776 C C . LEU A 1 100 ? -7.457 1.288 24.838 1.00 67.56 100 LEU A C 1
ATOM 778 O O . LEU A 1 100 ? -7.077 1.701 25.930 1.00 67.56 100 LEU A O 1
ATOM 782 N N . TYR A 1 101 ? -8.469 0.425 24.718 1.00 71.25 101 TYR A N 1
ATOM 783 C CA . TYR A 1 101 ? -9.215 -0.087 25.870 1.00 71.25 101 TYR A CA 1
ATOM 784 C C . TYR A 1 101 ? -8.305 -0.807 26.879 1.00 71.25 101 TYR A C 1
ATOM 786 O O . TYR A 1 101 ? -8.401 -0.583 28.088 1.00 71.25 101 TYR A O 1
ATOM 794 N N . TYR A 1 102 ? -7.398 -1.665 26.404 1.00 74.69 102 TYR A N 1
ATOM 795 C CA . TYR A 1 102 ? -6.460 -2.361 27.288 1.00 74.69 102 TYR A CA 1
ATOM 796 C C . TYR A 1 102 ? -5.416 -1.424 27.900 1.00 74.69 102 TYR A C 1
ATOM 798 O O . TYR A 1 102 ? -5.053 -1.614 29.061 1.00 74.69 102 TYR A O 1
ATOM 806 N N . LEU A 1 103 ? -4.969 -0.401 27.166 1.00 72.62 103 LEU A N 1
ATOM 807 C CA . LEU A 1 103 ? -4.097 0.641 27.707 1.00 72.62 103 LEU A CA 1
ATOM 808 C C . LEU A 1 103 ? -4.796 1.424 28.826 1.00 72.62 103 LEU A C 1
ATOM 810 O O . LEU A 1 103 ? -4.244 1.522 29.919 1.00 72.62 103 LEU A O 1
ATOM 814 N N . GLU A 1 104 ? -6.024 1.899 28.612 1.00 71.00 104 GLU A N 1
ATOM 815 C CA . GLU A 1 104 ? -6.806 2.614 29.633 1.00 71.00 104 GLU A CA 1
ATOM 816 C C . GLU A 1 104 ? -7.063 1.759 30.880 1.00 71.00 104 GLU A C 1
ATOM 818 O O . GLU A 1 104 ? -6.959 2.250 32.004 1.00 71.00 104 GLU A O 1
ATOM 823 N N . LYS A 1 105 ? -7.344 0.465 30.696 1.00 73.75 105 LYS A N 1
ATOM 824 C CA . LYS A 1 105 ? -7.517 -0.488 31.799 1.00 73.75 105 LYS A CA 1
ATOM 825 C C . LYS A 1 105 ? -6.214 -0.796 32.545 1.00 73.75 105 LYS A C 1
ATOM 827 O O . LYS A 1 105 ? -6.267 -1.224 33.685 1.00 73.75 105 LYS A O 1
ATOM 832 N N . SER A 1 106 ? -5.054 -0.636 31.911 1.00 70.81 106 SER A N 1
ATOM 833 C CA . SER A 1 106 ? -3.752 -0.853 32.561 1.00 70.81 106 SER A CA 1
ATOM 834 C C . SER A 1 106 ? -3.284 0.337 33.407 1.00 70.81 106 SER A C 1
ATOM 836 O O . SER A 1 106 ? -2.376 0.186 34.221 1.00 70.81 106 SER A O 1
ATOM 838 N N . ILE A 1 107 ? -3.888 1.512 33.197 1.00 74.50 107 ILE A N 1
ATOM 839 C CA . ILE A 1 107 ? -3.536 2.777 33.857 1.00 74.50 107 ILE A CA 1
ATOM 840 C C . ILE A 1 107 ? -4.498 3.095 35.023 1.00 74.50 107 ILE A C 1
ATOM 842 O O . ILE A 1 107 ? -4.140 3.883 35.899 1.00 74.50 107 ILE A O 1
ATOM 846 N N . ASN A 1 108 ? -5.680 2.465 35.061 1.00 55.34 108 ASN A N 1
ATOM 847 C CA . ASN A 1 108 ? -6.676 2.554 36.142 1.00 55.34 108 ASN A CA 1
ATOM 848 C C . ASN A 1 108 ? -6.715 1.279 36.990 1.00 55.34 108 ASN A C 1
ATOM 850 O O . ASN A 1 108 ? -7.000 1.400 38.202 1.00 55.34 108 ASN A O 1
#

Nearest PDB structures (foldseek):
  6cf1-assembly1_A  TM=7.075E-01  e=6.613E-02  Proteus vulgaris
  6cf1-assembly1_B  TM=7.116E-01  e=6.613E-02  Proteus vulgaris
  2ict-assembly1_A  TM=7.762E-01  e=1.202E-01  Escherichia coli CFT073
  6f8h-assembly2_C-3  TM=6.789E-01  e=6.613E-02  Pseudomonas putida
  3cec-assembly1_A  TM=5.200E-01  e=2.869E-01  Nostoc punctiforme PCC 73102

Sequence (108 aa):
MTLKELMKLKQK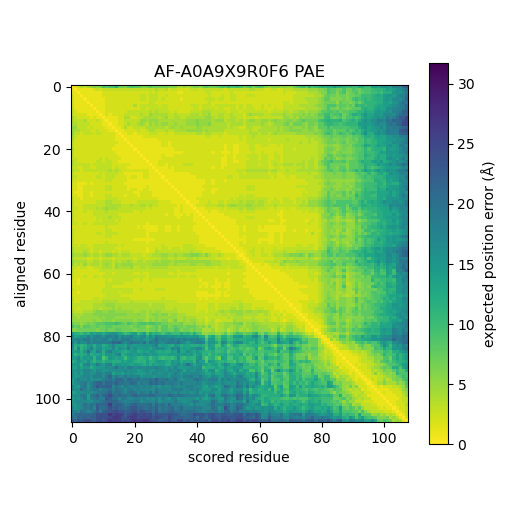DWGMTQAEIASYIGVGYAFFSAILCGTTKLPEETLKTMLKRLDFSGCDERWLIAYFIRQSGKIPLSLLTSAENVEAIVDNAAGNIIELYYLEKSIN

InterPro domains:
  IPR001387 Cro/C1-type, helix-turn-helix domain [PS50943] (3-57)
  IPR001387 Cro/C1-type, helix-turn-helix domain [SM00530] (2-61)
  IPR001387 Cro/C1-type, helix-turn-helix domain [cd00093] (3-64)
  IPR010982 Lambda repressor-like, DNA-binding domain superfamily [G3DSA:1.10.260.40] (1-63)
  IPR010982 Lambda repressor-like, DNA-binding domain superfamily [SSF47413] (3-65)

Foldseek 3Di:
DALLVLVVVQCVVVVDDLCRVCVQLPHHSVVSVCVRVVVDQDDLSSLVSCVVRGPDDDPRNLVSQLSNCVSPVDRSVVQVPDPSSVVSVVVSVVVVVVVVVVVVVVVD

Mean predicted aligned error: 6.86 Å

Secondary structure (DSSP, 8-state):
--HHHHHHHHHHHHT--HHHHHHHTT--HHHHHHHHTTSSPPPHHHHHHHHHHS---THHHHHHHHHHHHHHS---GGGTTSHHHHHHHHHHHHHHHHHHHHHHHHH-

pLDDT: mean 84.77, std 10.6, range [55.34, 97.5]

Organism: Neisseria subflava (NCBI:txid28449)

Radius of gyration: 15.21 Å; Cα contacts (8 Å, |Δi|>4): 78; chains: 1; bounding box: 31×23×50 Å